P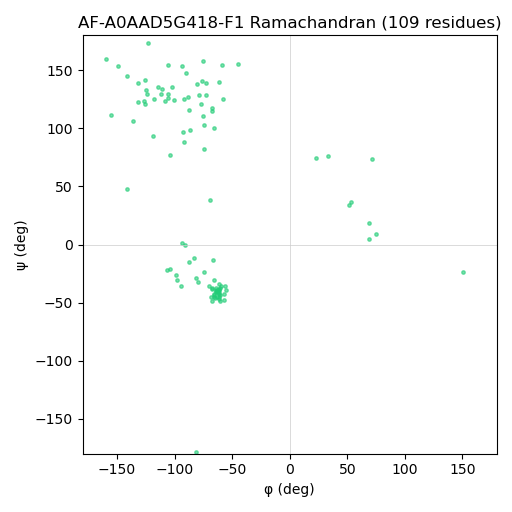rotein AF-A0AAD5G418-F1 (afdb_monomer)

pLDDT: mean 74.26, std 20.64, range [26.86, 95.12]

Sequence (111 aa):
MDTHRYNQRVAEHQTETRVPELKTGLPIEKQCMLVYSQTLFYEVRKEIQKGLLLCFITKQDEVDGVKVYSVTHLDKRSDVVNEYTIYKSRCNPGELYYGSLEAKCAPQICV

Secondary structure (DSSP, 8-state):
--HHHHHHHHHHHHHHT-PPPPSS--HHHHHHHHHS-HHHHHHHHHHHHHHHHTEEEEEEEEETTEEEEEEEEE-TTS-EEEEEEEEE----TT----B-SS-S--S----

Structure (mmCIF, N/CA/C/O backbone):
data_AF-A0AAD5G418-F1
#
_entry.id   AF-A0AAD5G418-F1
#
loop_
_atom_site.group_PDB
_atom_site.id
_atom_site.type_symbol
_atom_site.label_atom_id
_atom_site.label_alt_id
_atom_site.label_comp_id
_atom_site.label_asym_id
_atom_site.label_entity_id
_atom_site.label_seq_id
_atom_site.pdbx_PDB_ins_code
_atom_site.Cartn_x
_atom_site.Cartn_y
_atom_site.Cartn_z
_atom_site.occupancy
_atom_site.B_iso_or_equiv
_atom_site.auth_seq_id
_atom_site.auth_comp_id
_atom_site.auth_asym_id
_atom_site.auth_atom_id
_atom_site.pdbx_PDB_model_num
ATOM 1 N N . MET A 1 1 ? 18.371 33.863 18.942 1.00 58.03 1 MET A N 1
ATOM 2 C CA . MET A 1 1 ? 18.234 33.759 17.471 1.00 58.03 1 MET A CA 1
ATOM 3 C C . MET A 1 1 ? 18.770 32.424 16.931 1.00 58.03 1 MET A C 1
ATOM 5 O O . MET A 1 1 ? 18.247 31.963 15.928 1.00 58.03 1 MET A O 1
ATOM 9 N N . ASP A 1 2 ? 19.705 31.735 17.605 1.00 68.38 2 ASP A N 1
ATOM 10 C CA . ASP A 1 2 ? 20.303 30.477 17.095 1.00 68.38 2 ASP A CA 1
ATOM 11 C C . ASP A 1 2 ? 19.571 29.167 17.438 1.00 68.38 2 ASP A C 1
ATOM 13 O O . ASP A 1 2 ? 19.811 28.141 16.799 1.00 68.38 2 ASP A O 1
ATOM 17 N N . THR A 1 3 ? 18.642 29.176 18.397 1.00 76.12 3 THR A N 1
ATOM 18 C CA . THR A 1 3 ? 17.903 27.971 18.819 1.00 76.12 3 THR A CA 1
ATOM 19 C C . THR A 1 3 ? 17.055 27.383 17.689 1.00 76.12 3 THR A C 1
ATOM 21 O O . THR A 1 3 ? 17.040 26.171 17.499 1.00 76.12 3 THR A O 1
ATOM 24 N N . HIS A 1 4 ? 16.408 28.227 16.878 1.00 78.81 4 HIS A N 1
ATOM 25 C CA . HIS A 1 4 ? 15.622 27.767 15.726 1.00 78.81 4 HIS A CA 1
ATOM 26 C C . HIS A 1 4 ? 16.502 27.076 14.676 1.00 78.81 4 HIS A C 1
ATOM 28 O O . HIS A 1 4 ? 16.118 26.047 14.130 1.00 78.81 4 HIS A O 1
ATOM 34 N N . ARG A 1 5 ? 17.723 27.587 14.467 1.00 79.19 5 ARG A N 1
ATOM 35 C CA . ARG A 1 5 ? 18.720 27.017 13.548 1.00 79.19 5 ARG A CA 1
ATOM 36 C C . ARG A 1 5 ? 19.300 25.695 14.044 1.00 79.19 5 ARG A C 1
ATOM 38 O O . ARG A 1 5 ? 19.620 24.820 13.246 1.00 79.19 5 ARG A O 1
ATOM 45 N N . TYR A 1 6 ? 19.479 25.548 15.353 1.00 86.25 6 TYR A N 1
ATOM 46 C CA . TYR A 1 6 ? 19.877 24.276 15.953 1.00 86.25 6 TYR A CA 1
ATOM 47 C C . TYR A 1 6 ? 18.764 23.230 15.817 1.00 86.25 6 TYR A C 1
ATOM 49 O O . TYR A 1 6 ? 19.017 22.142 15.308 1.00 86.25 6 TYR A O 1
ATOM 57 N N . ASN A 1 7 ? 17.527 23.592 16.164 1.00 83.31 7 ASN A N 1
ATOM 58 C CA . ASN A 1 7 ? 16.381 22.685 16.092 1.00 83.31 7 ASN A CA 1
ATOM 59 C C . ASN A 1 7 ? 16.090 22.222 14.659 1.00 83.31 7 ASN A C 1
ATOM 61 O O . ASN A 1 7 ? 15.808 21.046 14.450 1.00 83.31 7 ASN A O 1
ATOM 65 N N . GLN A 1 8 ? 16.214 23.119 13.675 1.00 79.00 8 GLN A N 1
ATOM 66 C CA . GLN A 1 8 ? 16.065 22.763 12.265 1.00 79.00 8 GLN A CA 1
ATOM 67 C C . GLN A 1 8 ? 17.119 21.737 11.827 1.00 79.00 8 GLN A C 1
ATOM 69 O O . GLN A 1 8 ? 16.758 20.710 11.265 1.00 79.00 8 GLN A O 1
ATOM 74 N N . ARG A 1 9 ? 18.399 21.948 12.170 1.00 78.56 9 ARG A N 1
ATOM 75 C CA . ARG A 1 9 ? 19.476 20.993 11.852 1.00 78.56 9 ARG A CA 1
ATOM 76 C C . ARG A 1 9 ? 19.266 19.626 12.499 1.00 78.56 9 ARG A C 1
ATOM 78 O O . ARG A 1 9 ? 19.542 18.609 11.876 1.00 78.56 9 ARG A O 1
ATOM 85 N N . VAL A 1 10 ? 18.786 19.591 13.743 1.00 76.12 10 VAL A N 1
ATOM 86 C CA . VAL A 1 10 ? 18.481 18.331 14.440 1.00 76.12 10 VAL A CA 1
ATOM 87 C C . VAL A 1 10 ? 17.327 17.596 13.752 1.00 76.12 10 VAL A C 1
ATOM 89 O O . VAL A 1 10 ? 17.428 16.391 13.537 1.00 76.12 10 VAL A O 1
ATOM 92 N N . ALA A 1 11 ? 16.266 18.306 13.361 1.00 69.94 11 ALA A N 1
ATOM 93 C CA . ALA A 1 11 ? 15.130 17.722 12.650 1.00 69.94 11 ALA A CA 1
ATOM 94 C C . ALA A 1 11 ? 15.508 17.216 11.245 1.00 69.94 11 ALA A C 1
ATOM 96 O O . ALA A 1 11 ? 15.115 16.114 10.860 1.00 69.94 11 ALA A O 1
ATOM 97 N N . GLU A 1 12 ? 16.306 17.982 10.498 1.00 67.44 12 GLU A N 1
ATOM 98 C CA . GLU A 1 12 ? 16.845 17.574 9.196 1.00 67.44 12 GLU A CA 1
ATOM 99 C C . GLU A 1 12 ? 17.711 16.315 9.343 1.00 67.44 12 GLU A C 1
ATOM 101 O O . GLU A 1 12 ? 17.454 15.320 8.669 1.00 67.44 12 GLU A O 1
ATOM 106 N N . HIS A 1 13 ? 18.635 16.295 10.312 1.00 67.12 13 HIS A N 1
ATOM 107 C CA . HIS A 1 13 ? 19.502 15.144 10.574 1.00 67.12 13 HIS A CA 1
ATOM 108 C C . HIS A 1 13 ? 18.721 13.876 10.950 1.00 67.12 13 HIS A C 1
ATOM 110 O O . HIS A 1 13 ? 19.022 12.797 10.441 1.00 67.12 13 HIS A O 1
ATOM 116 N N . GLN A 1 14 ? 17.699 14.000 11.805 1.00 60.50 14 GLN A N 1
ATOM 117 C CA . GLN A 1 14 ? 16.825 12.887 12.204 1.00 60.50 14 GLN A CA 1
ATOM 118 C C . GLN A 1 14 ? 15.986 12.343 11.040 1.00 60.50 14 GLN A C 1
ATOM 120 O O . GLN A 1 14 ? 15.669 11.154 11.015 1.00 60.50 14 GLN A O 1
ATOM 125 N N . THR A 1 15 ? 15.633 13.195 10.077 1.00 61.00 15 THR A N 1
ATOM 126 C CA . THR A 1 15 ? 14.878 12.786 8.883 1.00 61.00 15 THR A CA 1
ATOM 127 C C . THR A 1 15 ? 15.794 12.138 7.839 1.00 61.00 15 THR A C 1
ATOM 129 O O . THR A 1 15 ? 15.386 11.216 7.137 1.00 61.00 15 THR A O 1
ATOM 132 N N . GLU A 1 16 ? 17.054 12.571 7.769 1.00 57.69 16 GLU A N 1
ATOM 133 C CA . GLU A 1 16 ? 18.053 12.102 6.804 1.00 57.69 16 GLU A CA 1
ATOM 134 C C . GLU A 1 16 ? 18.596 10.693 7.122 1.00 57.69 16 GLU A C 1
ATOM 136 O O . GLU A 1 16 ? 19.045 9.979 6.228 1.00 57.69 16 GLU A O 1
ATOM 141 N N . THR A 1 17 ? 18.527 10.235 8.379 1.00 57.44 17 THR A N 1
ATOM 142 C CA . THR A 1 17 ? 19.254 9.022 8.804 1.00 57.44 17 THR A CA 1
ATOM 143 C C . THR A 1 17 ? 18.567 7.688 8.504 1.00 57.44 17 THR A C 1
ATOM 145 O O . THR A 1 17 ? 19.209 6.646 8.640 1.00 57.44 17 THR A O 1
ATOM 148 N N . ARG A 1 18 ? 17.288 7.654 8.103 1.00 65.38 18 ARG A N 1
ATOM 149 C CA . ARG A 1 18 ? 16.560 6.382 7.933 1.00 65.38 18 ARG A CA 1
ATOM 150 C C . ARG A 1 18 ? 16.099 6.167 6.497 1.00 65.38 18 ARG A C 1
ATOM 152 O O . ARG A 1 18 ? 14.998 6.564 6.122 1.00 65.38 18 ARG A O 1
ATOM 159 N N . VAL A 1 19 ? 16.927 5.466 5.719 1.00 74.12 19 VAL A N 1
ATOM 160 C CA . VAL A 1 19 ? 16.554 4.970 4.386 1.00 74.12 19 VAL A CA 1
ATOM 161 C C . VAL A 1 19 ? 15.313 4.071 4.518 1.00 74.12 19 VAL A C 1
ATOM 163 O O . VAL A 1 19 ? 15.328 3.138 5.327 1.00 74.12 19 VAL A O 1
ATOM 166 N N . PRO A 1 20 ? 14.222 4.344 3.777 1.00 77.44 20 PRO A N 1
ATOM 167 C CA . PRO A 1 20 ? 13.045 3.486 3.781 1.00 77.44 20 PRO A CA 1
ATOM 168 C C . PRO A 1 20 ? 13.371 2.075 3.278 1.00 77.44 20 PRO A C 1
ATOM 170 O O . PRO A 1 20 ? 14.104 1.897 2.310 1.00 77.44 20 PRO A O 1
ATOM 173 N N . GLU A 1 21 ? 12.792 1.061 3.911 1.00 83.38 21 GLU A N 1
ATOM 174 C CA . GLU A 1 21 ? 12.914 -0.324 3.451 1.00 83.38 21 GLU A CA 1
ATOM 175 C C . GLU A 1 21 ? 12.083 -0.560 2.176 1.00 83.38 21 GLU A C 1
ATOM 177 O O . GLU A 1 21 ? 10.937 -0.105 2.077 1.00 83.38 21 GLU A O 1
ATOM 182 N N . LEU A 1 22 ? 12.636 -1.311 1.222 1.00 86.00 22 LEU A N 1
ATOM 183 C CA . LEU A 1 22 ? 11.911 -1.797 0.046 1.00 86.00 22 LEU A CA 1
ATOM 184 C C . LEU A 1 22 ? 11.257 -3.144 0.378 1.00 86.00 22 LEU A C 1
ATOM 186 O O . LEU A 1 22 ? 11.944 -4.060 0.822 1.00 86.00 22 LEU A O 1
ATOM 190 N N . LYS A 1 23 ? 9.948 -3.278 0.150 1.00 83.44 23 LYS A N 1
ATOM 191 C CA . LYS A 1 23 ? 9.172 -4.481 0.499 1.00 83.44 23 LYS A CA 1
ATOM 192 C C . LYS A 1 23 ? 8.829 -5.372 -0.694 1.00 83.44 23 LYS A C 1
ATOM 194 O O . LYS A 1 23 ? 8.502 -6.536 -0.499 1.00 83.44 23 LYS A O 1
ATOM 199 N N . THR A 1 24 ? 8.842 -4.841 -1.914 1.00 82.12 24 THR A N 1
ATOM 200 C CA . THR A 1 24 ? 8.347 -5.546 -3.113 1.00 82.12 24 THR A CA 1
ATOM 201 C C . THR A 1 24 ? 9.457 -6.023 -4.040 1.00 82.12 24 THR A C 1
ATOM 203 O O . THR A 1 24 ? 9.236 -6.913 -4.856 1.00 82.12 24 THR A O 1
ATOM 206 N N . GLY A 1 25 ? 10.643 -5.413 -3.951 1.00 86.00 25 GLY A N 1
ATOM 207 C CA . GLY A 1 25 ? 11.754 -5.675 -4.870 1.00 86.00 25 GLY A CA 1
ATOM 208 C C . GLY A 1 25 ? 11.510 -5.171 -6.299 1.00 86.00 25 GLY A C 1
ATOM 209 O O . GLY A 1 25 ? 12.341 -5.401 -7.178 1.00 86.00 25 GLY A O 1
ATOM 210 N N . LEU A 1 26 ? 10.397 -4.473 -6.554 1.00 90.88 26 LEU A N 1
ATOM 211 C CA . LEU A 1 26 ? 10.068 -3.957 -7.876 1.00 90.88 26 LEU A CA 1
ATOM 212 C C . LEU A 1 26 ? 10.912 -2.712 -8.204 1.00 90.88 26 LEU A C 1
ATOM 214 O O . LEU A 1 26 ? 11.068 -1.831 -7.353 1.00 90.88 26 LEU A O 1
ATOM 218 N N . PRO A 1 27 ? 11.392 -2.557 -9.455 1.00 95.12 27 PRO A N 1
ATOM 219 C CA . PRO A 1 27 ? 12.142 -1.368 -9.863 1.00 95.12 27 PRO A CA 1
ATOM 220 C C . PRO A 1 27 ? 11.383 -0.058 -9.622 1.00 95.12 27 PRO A C 1
ATOM 222 O O . PRO A 1 27 ? 11.992 0.937 -9.230 1.00 95.12 27 PRO A O 1
ATOM 225 N N . ILE A 1 28 ? 10.057 -0.068 -9.801 1.00 94.94 28 ILE A N 1
ATOM 226 C CA . ILE A 1 28 ? 9.197 1.096 -9.559 1.00 94.94 28 ILE A CA 1
ATOM 227 C C . ILE A 1 28 ? 9.239 1.548 -8.096 1.00 94.94 28 ILE A C 1
ATOM 229 O O . ILE A 1 28 ? 9.328 2.742 -7.838 1.00 94.94 28 ILE A O 1
ATOM 233 N N . GLU A 1 29 ? 9.286 0.619 -7.137 1.00 92.69 29 GLU A N 1
ATOM 234 C CA . GLU A 1 29 ? 9.386 0.951 -5.713 1.00 92.69 29 GLU A CA 1
ATOM 235 C C . GLU A 1 29 ? 10.704 1.677 -5.417 1.00 92.69 29 GLU A C 1
ATOM 237 O O . GLU A 1 29 ? 10.712 2.726 -4.774 1.00 92.69 29 GLU A O 1
ATOM 242 N N . LYS A 1 30 ? 11.818 1.175 -5.967 1.00 92.56 30 LYS A N 1
ATOM 243 C CA . LYS A 1 30 ? 13.132 1.817 -5.831 1.00 92.56 30 LYS A CA 1
ATOM 244 C C . LYS A 1 30 ? 13.145 3.222 -6.434 1.00 92.56 30 LYS A C 1
ATOM 246 O O . LYS A 1 30 ? 13.738 4.122 -5.850 1.00 92.56 30 LYS A O 1
ATOM 251 N N . GLN A 1 31 ? 12.512 3.418 -7.590 1.00 94.88 31 GLN A N 1
ATOM 252 C CA . GLN A 1 31 ? 12.412 4.743 -8.211 1.00 94.88 31 GLN A CA 1
ATOM 253 C C . GLN A 1 31 ? 11.562 5.700 -7.365 1.00 94.88 31 GLN A C 1
ATOM 255 O O . GLN A 1 31 ? 11.992 6.819 -7.099 1.00 94.88 31 GLN A O 1
ATOM 260 N N . CYS A 1 32 ? 10.406 5.254 -6.870 1.00 93.06 32 CYS A N 1
ATOM 261 C CA . CYS A 1 32 ? 9.544 6.059 -6.005 1.00 93.06 32 CYS A CA 1
ATOM 262 C C . CYS A 1 32 ? 10.248 6.484 -4.708 1.00 93.06 32 CYS A C 1
ATOM 264 O O . CYS A 1 32 ? 10.069 7.617 -4.273 1.00 93.06 32 CYS A O 1
ATOM 266 N N . MET A 1 33 ? 11.078 5.617 -4.119 1.00 91.50 33 MET A N 1
ATOM 267 C CA . MET A 1 33 ? 11.869 5.939 -2.924 1.00 91.50 33 MET A CA 1
ATOM 268 C C . MET A 1 33 ? 12.855 7.093 -3.153 1.00 91.50 33 MET A C 1
ATOM 270 O O . MET A 1 33 ? 13.120 7.857 -2.233 1.00 91.50 33 MET A O 1
ATOM 274 N N . LEU A 1 34 ? 13.411 7.208 -4.363 1.00 91.19 34 LEU A N 1
ATOM 275 C CA . LEU A 1 34 ? 14.397 8.240 -4.701 1.00 91.19 34 LEU A CA 1
ATOM 276 C C . LEU A 1 34 ? 13.755 9.591 -5.038 1.00 91.19 34 LEU A C 1
ATOM 278 O O . LEU A 1 34 ? 14.391 10.626 -4.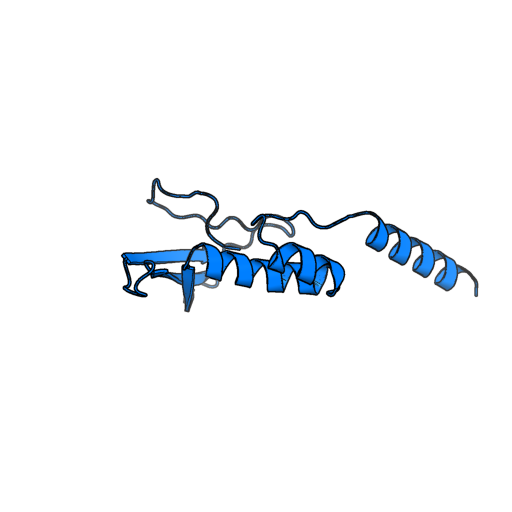860 1.00 91.19 34 LEU A O 1
ATOM 282 N N . VAL A 1 35 ? 12.528 9.579 -5.563 1.00 93.00 35 VAL A N 1
ATOM 283 C CA . VAL A 1 35 ? 11.841 10.783 -6.060 1.00 93.00 35 VAL A CA 1
ATOM 284 C C . VAL A 1 35 ? 10.937 11.408 -4.998 1.00 93.00 35 VAL A C 1
ATOM 286 O O . VAL A 1 35 ? 10.803 12.630 -4.946 1.00 93.00 35 VAL A O 1
ATOM 289 N N . TYR A 1 36 ? 10.294 10.594 -4.160 1.00 91.00 36 TYR A N 1
ATOM 290 C CA . TYR A 1 36 ? 9.324 11.080 -3.184 1.00 91.00 36 TYR A CA 1
ATOM 291 C C . TYR A 1 36 ? 9.941 11.351 -1.815 1.00 91.00 36 TYR A C 1
ATOM 293 O O . TYR A 1 36 ? 10.909 10.718 -1.400 1.00 91.00 36 TYR A O 1
ATOM 301 N N . SER A 1 37 ? 9.311 12.261 -1.064 1.00 88.94 37 SER A N 1
ATOM 302 C CA . SER A 1 37 ? 9.555 12.357 0.374 1.00 88.94 37 SER A CA 1
ATOM 303 C C . SER A 1 37 ? 9.207 11.030 1.051 1.00 88.94 37 SER A C 1
ATOM 305 O O . SER A 1 37 ? 8.354 10.278 0.577 1.00 88.94 37 SER A O 1
ATOM 307 N N . GLN A 1 38 ? 9.823 10.749 2.199 1.00 84.75 38 GLN A N 1
ATOM 308 C CA . GLN A 1 38 ? 9.609 9.490 2.916 1.00 84.75 38 GLN A CA 1
ATOM 309 C C . GLN A 1 38 ? 8.125 9.215 3.226 1.00 84.75 38 GLN A C 1
ATOM 311 O O . GLN A 1 38 ? 7.666 8.082 3.096 1.00 84.75 38 GLN A O 1
ATOM 316 N N . THR A 1 39 ? 7.356 10.245 3.590 1.00 84.88 39 THR A N 1
ATOM 317 C CA . THR A 1 39 ? 5.917 10.119 3.869 1.00 84.88 39 THR A CA 1
ATOM 318 C C . THR A 1 39 ? 5.120 9.734 2.625 1.00 84.88 39 THR A C 1
ATOM 320 O O . THR A 1 39 ? 4.315 8.807 2.681 1.00 84.88 39 THR A O 1
ATOM 323 N N . LEU A 1 40 ? 5.377 10.390 1.490 1.00 88.31 40 LEU A N 1
ATOM 324 C CA . LEU A 1 40 ? 4.724 10.070 0.220 1.00 88.31 40 LEU A CA 1
ATOM 325 C C . LEU A 1 40 ? 5.153 8.702 -0.307 1.00 88.31 40 LEU A C 1
ATOM 327 O O . LEU A 1 40 ? 4.315 7.950 -0.800 1.00 88.31 40 LEU A O 1
ATOM 331 N N . PHE A 1 41 ? 6.429 8.345 -0.151 1.00 88.75 41 PHE A N 1
ATOM 332 C CA . PHE A 1 41 ? 6.928 7.027 -0.519 1.00 88.75 41 PHE A CA 1
ATOM 333 C C . PHE A 1 41 ? 6.156 5.917 0.200 1.00 88.75 41 PHE A C 1
ATOM 335 O O . PHE A 1 41 ? 5.778 4.937 -0.437 1.00 88.75 41 PHE A O 1
ATOM 342 N N . TYR A 1 42 ? 5.866 6.069 1.496 1.00 83.62 42 TYR A N 1
ATOM 343 C CA . TY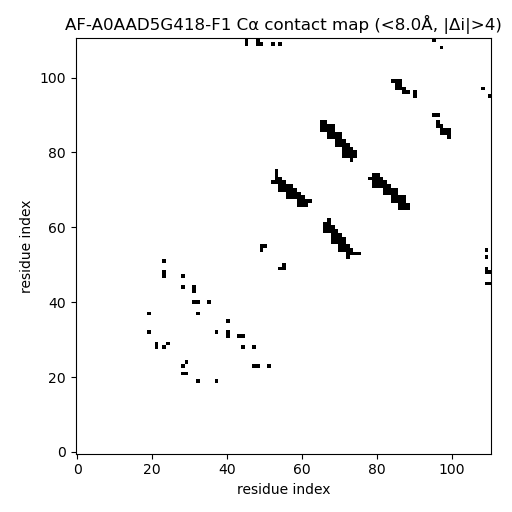R A 1 42 ? 5.095 5.064 2.225 1.00 83.62 42 TYR A CA 1
ATOM 344 C C . TYR A 1 42 ? 3.666 4.904 1.709 1.00 83.62 42 TYR A C 1
ATOM 346 O O . TYR A 1 42 ? 3.199 3.771 1.631 1.00 83.62 42 TYR A O 1
ATOM 354 N N . GLU A 1 43 ? 2.987 5.987 1.333 1.00 86.44 43 GLU A N 1
ATOM 355 C CA . GLU A 1 43 ? 1.647 5.893 0.741 1.00 86.44 43 GLU A CA 1
ATOM 356 C C . GLU A 1 43 ? 1.689 5.246 -0.648 1.00 86.44 43 GLU A C 1
ATOM 358 O O . GLU A 1 43 ? 0.942 4.309 -0.917 1.00 86.44 43 GLU A O 1
ATOM 363 N N . VAL A 1 44 ? 2.629 5.656 -1.503 1.00 89.75 44 VAL A N 1
ATOM 364 C CA . VAL A 1 44 ? 2.794 5.074 -2.844 1.00 89.75 44 VAL A CA 1
ATOM 365 C C . VAL A 1 44 ? 3.170 3.593 -2.770 1.00 89.75 44 VAL A C 1
ATOM 367 O O . VAL A 1 44 ? 2.650 2.781 -3.533 1.00 89.75 44 VAL A O 1
ATOM 370 N N . ARG A 1 45 ? 4.032 3.206 -1.824 1.00 88.56 45 ARG A N 1
ATOM 371 C CA . ARG A 1 45 ? 4.438 1.809 -1.626 1.00 88.56 45 ARG A CA 1
ATOM 372 C C . ARG A 1 45 ? 3.246 0.903 -1.311 1.00 88.56 45 ARG A C 1
ATOM 374 O O . ARG A 1 45 ? 3.227 -0.225 -1.797 1.00 88.56 45 ARG A O 1
ATOM 381 N N . LYS A 1 46 ? 2.243 1.382 -0.565 1.00 85.19 46 LYS A N 1
ATOM 382 C CA . LYS A 1 46 ? 1.009 0.616 -0.310 1.00 85.19 46 LYS A CA 1
ATOM 383 C C . LYS A 1 46 ? 0.265 0.317 -1.607 1.00 85.19 46 LYS A C 1
ATOM 385 O O . LYS A 1 46 ? -0.178 -0.808 -1.805 1.00 85.19 46 LYS A O 1
ATOM 390 N N . GLU A 1 47 ? 0.164 1.292 -2.510 1.00 88.56 47 GLU A N 1
ATOM 391 C CA . GLU A 1 47 ? -0.489 1.100 -3.811 1.00 88.56 47 GLU A CA 1
ATOM 392 C C . GLU A 1 47 ? 0.303 0.150 -4.721 1.00 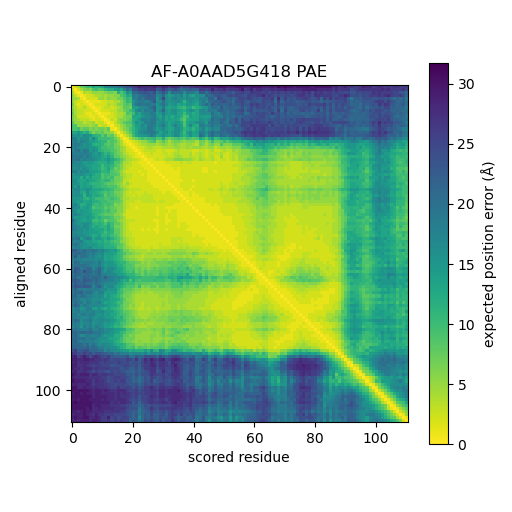88.56 47 GLU A C 1
ATOM 394 O O . GLU A 1 47 ? -0.281 -0.705 -5.385 1.00 88.56 47 GLU A O 1
ATOM 399 N N . ILE A 1 48 ? 1.640 0.214 -4.688 1.00 90.44 48 ILE A N 1
ATOM 400 C CA . ILE A 1 48 ? 2.499 -0.751 -5.393 1.00 90.44 48 ILE A CA 1
ATOM 401 C C . ILE A 1 48 ? 2.262 -2.172 -4.862 1.00 90.44 48 ILE A C 1
ATOM 403 O O . ILE A 1 48 ? 2.113 -3.108 -5.647 1.00 90.44 48 ILE A O 1
ATOM 407 N N . GLN A 1 49 ? 2.198 -2.344 -3.539 1.00 86.75 49 GLN A N 1
ATOM 408 C CA . GLN A 1 49 ? 1.921 -3.641 -2.916 1.00 86.75 49 GLN A CA 1
ATOM 409 C C . GLN A 1 49 ? 0.536 -4.174 -3.285 1.00 86.75 49 GLN A C 1
ATOM 411 O O . GLN A 1 49 ? 0.415 -5.355 -3.605 1.00 86.75 49 GLN A O 1
ATOM 416 N N . LYS A 1 50 ? -0.482 -3.308 -3.301 1.00 85.06 50 LYS A N 1
ATOM 417 C CA . LYS A 1 50 ? -1.833 -3.656 -3.755 1.00 85.06 50 LYS A CA 1
ATOM 418 C C . LYS A 1 50 ? -1.843 -4.180 -5.185 1.00 85.06 50 LYS A C 1
ATOM 420 O O . LYS A 1 50 ? -2.400 -5.242 -5.443 1.00 85.06 50 LYS A O 1
ATOM 425 N N . GLY A 1 51 ? -1.159 -3.481 -6.093 1.00 87.81 51 GLY A N 1
ATOM 426 C CA . GLY A 1 51 ? -1.018 -3.908 -7.484 1.00 87.81 51 GLY A CA 1
ATOM 427 C C . GLY A 1 51 ? -0.251 -5.225 -7.635 1.00 87.81 51 GLY A C 1
ATOM 428 O O . GLY A 1 51 ? -0.662 -6.085 -8.407 1.00 87.81 51 GLY A O 1
ATOM 429 N N . LEU A 1 52 ? 0.828 -5.417 -6.868 1.00 88.50 52 LEU A N 1
ATOM 430 C CA . LEU A 1 52 ? 1.615 -6.654 -6.889 1.00 88.50 52 LEU A CA 1
ATOM 431 C C . LEU A 1 52 ? 0.810 -7.868 -6.403 1.00 88.50 52 LEU A C 1
ATOM 433 O O . LEU A 1 52 ? 0.944 -8.957 -6.957 1.00 88.50 52 LEU A O 1
ATOM 437 N N . LEU A 1 53 ? -0.003 -7.676 -5.364 1.00 87.12 53 LEU A N 1
ATOM 438 C CA . LEU A 1 53 ? -0.810 -8.726 -4.741 1.00 87.12 53 LEU A CA 1
ATOM 439 C C . LEU A 1 53 ? -2.214 -8.847 -5.347 1.00 87.12 53 LEU A C 1
ATOM 441 O O . LEU A 1 53 ? -2.981 -9.691 -4.899 1.00 87.12 53 LEU A O 1
ATOM 445 N N . LEU A 1 54 ? -2.555 -8.011 -6.335 1.00 87.62 54 LEU A N 1
ATOM 446 C CA . LEU A 1 54 ? -3.884 -7.945 -6.952 1.00 87.62 54 LEU A CA 1
ATOM 447 C C . LEU A 1 54 ? -5.012 -7.797 -5.905 1.00 87.62 54 LEU A C 1
ATOM 449 O O . LEU A 1 54 ? -6.108 -8.327 -6.076 1.00 87.62 54 LEU A O 1
ATOM 453 N N . CYS A 1 55 ? -4.730 -7.081 -4.809 1.00 86.19 55 CYS A N 1
ATOM 454 C CA . CYS A 1 55 ? -5.627 -6.845 -3.674 1.00 86.19 55 CYS A CA 1
ATOM 455 C C . CYS A 1 55 ? -6.055 -5.366 -3.656 1.00 86.19 55 CYS A C 1
ATOM 457 O O . CYS A 1 55 ? -5.213 -4.476 -3.769 1.00 86.19 55 CYS A O 1
ATOM 459 N N . PHE A 1 56 ? -7.339 -5.056 -3.467 1.00 83.69 56 PHE A N 1
ATOM 460 C CA . PHE A 1 56 ? -7.785 -3.668 -3.278 1.00 83.69 56 PHE A CA 1
ATOM 461 C C . PHE A 1 56 ? -9.012 -3.558 -2.377 1.00 83.69 56 PHE A C 1
ATOM 463 O O . PHE A 1 56 ? -9.808 -4.483 -2.253 1.00 83.69 56 PHE A O 1
ATOM 470 N N . ILE A 1 57 ? -9.150 -2.405 -1.723 1.00 86.44 57 ILE A N 1
ATOM 471 C CA . ILE A 1 57 ? -10.299 -2.102 -0.868 1.00 86.44 57 ILE A CA 1
ATOM 472 C C . ILE A 1 57 ? -11.482 -1.752 -1.771 1.00 86.44 57 ILE A C 1
ATOM 474 O O . ILE A 1 57 ? -11.405 -0.795 -2.539 1.00 86.44 57 ILE A O 1
ATOM 478 N N . THR A 1 58 ? -12.573 -2.501 -1.656 1.00 89.38 58 THR A N 1
ATOM 479 C CA . THR A 1 58 ? -13.826 -2.271 -2.389 1.00 89.38 58 THR A CA 1
ATOM 480 C C . THR A 1 58 ? -14.853 -1.514 -1.573 1.00 89.38 58 THR A C 1
ATOM 482 O O . THR A 1 58 ? -15.643 -0.754 -2.132 1.00 89.38 58 THR A O 1
ATOM 485 N N . LYS A 1 59 ? -14.833 -1.681 -0.249 1.00 88.25 59 LYS A N 1
ATOM 486 C CA . LYS A 1 59 ? -15.767 -1.005 0.649 1.00 88.25 59 LYS A CA 1
ATOM 487 C C . LYS A 1 59 ? -15.080 -0.574 1.933 1.00 88.25 59 LYS A C 1
ATOM 489 O O . LYS A 1 59 ? -14.213 -1.274 2.454 1.00 88.25 59 LYS A O 1
ATOM 494 N N . GLN A 1 60 ? -15.502 0.573 2.446 1.00 89.06 60 GLN A N 1
ATOM 495 C CA . GLN A 1 60 ? -15.160 1.040 3.778 1.00 89.06 60 GLN A CA 1
ATOM 496 C C . GLN A 1 60 ? -16.453 1.375 4.518 1.00 89.06 60 GLN A C 1
ATOM 498 O O . GLN A 1 60 ? -17.217 2.223 4.065 1.00 89.06 60 GLN A O 1
ATOM 503 N N . ASP A 1 61 ? -16.647 0.743 5.667 1.00 89.31 61 ASP A N 1
ATOM 504 C CA . ASP A 1 61 ? -17.755 0.974 6.584 1.00 89.31 61 ASP A CA 1
ATOM 505 C C . ASP A 1 61 ? -17.230 1.350 7.976 1.00 89.31 61 ASP A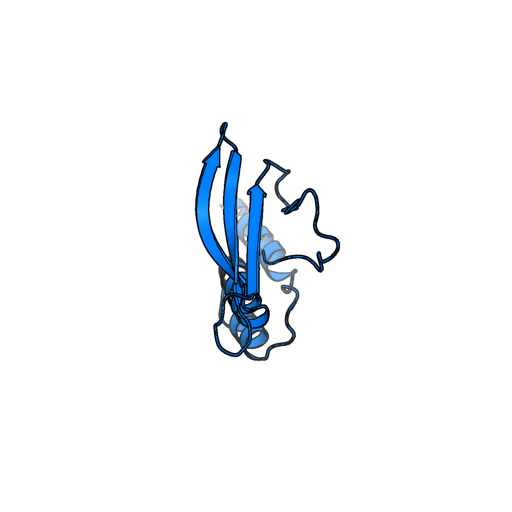 C 1
ATOM 507 O O . ASP A 1 61 ? -16.030 1.290 8.270 1.00 89.31 61 ASP A O 1
ATOM 511 N N . GLU A 1 62 ? -18.153 1.718 8.856 1.00 88.00 62 GLU A N 1
ATOM 512 C CA . GLU A 1 62 ? -17.904 1.893 10.280 1.00 88.00 62 GLU A CA 1
ATOM 513 C C . GLU A 1 62 ? -18.990 1.154 11.061 1.00 88.00 62 GLU A C 1
ATOM 515 O O . GLU A 1 62 ? -20.180 1.394 10.859 1.00 88.00 62 GLU A O 1
ATOM 520 N N . VAL A 1 63 ? -18.576 0.231 11.926 1.00 84.06 63 VAL A N 1
ATOM 521 C CA . VAL A 1 63 ? -19.467 -0.566 12.775 1.00 84.06 63 VAL A CA 1
ATOM 522 C C . VAL A 1 63 ? -18.994 -0.385 14.209 1.00 84.06 63 VAL A C 1
ATOM 524 O O . VAL A 1 63 ? -17.829 -0.640 14.507 1.00 84.06 63 VAL A O 1
ATOM 527 N N . ASP A 1 64 ? -19.865 0.126 15.079 1.00 84.69 64 ASP A N 1
ATOM 528 C CA . ASP A 1 64 ? -19.573 0.379 16.498 1.00 84.69 64 ASP A CA 1
ATOM 529 C C . ASP A 1 64 ? -18.304 1.227 16.743 1.00 84.69 64 ASP A C 1
ATOM 531 O O . ASP A 1 64 ? -17.534 1.001 17.679 1.00 84.69 64 ASP A O 1
ATOM 535 N N . GLY A 1 65 ? -18.053 2.215 15.874 1.00 80.31 65 GLY A N 1
ATOM 536 C CA . GLY A 1 65 ? -16.874 3.089 15.949 1.00 80.31 65 GLY A CA 1
ATOM 537 C C . GLY A 1 65 ? -15.562 2.432 15.495 1.00 80.31 65 GLY A C 1
ATOM 538 O O . GLY A 1 65 ? -14.480 2.998 15.686 1.00 80.31 65 GLY A O 1
ATOM 539 N N . VAL A 1 66 ? -15.634 1.234 14.909 1.00 79.62 66 VAL A N 1
ATOM 540 C CA . VAL A 1 66 ? -14.509 0.507 14.314 1.00 79.62 66 VAL A CA 1
ATOM 541 C C . VAL A 1 66 ? -14.626 0.581 12.797 1.00 79.62 66 VAL A C 1
ATOM 543 O O . VAL A 1 66 ? -15.667 0.264 12.225 1.00 79.62 66 VAL A O 1
ATOM 546 N N . LYS A 1 67 ? -13.541 0.975 12.121 1.00 80.75 67 LYS A N 1
ATOM 547 C CA . LYS A 1 67 ? -13.517 0.983 10.653 1.00 80.75 67 LYS A CA 1
ATOM 548 C C . LYS A 1 67 ? -13.435 -0.446 10.135 1.00 80.75 67 LYS A C 1
ATOM 550 O O . LYS A 1 67 ? -12.539 -1.191 10.534 1.00 80.75 67 LYS A O 1
ATOM 555 N N . VAL A 1 68 ? -14.333 -0.796 9.227 1.00 84.44 68 VAL A N 1
ATOM 556 C CA . VAL A 1 68 ? -14.405 -2.108 8.586 1.00 84.44 68 VAL A CA 1
ATOM 557 C C . VAL A 1 68 ? -14.103 -1.937 7.104 1.00 84.44 68 VAL A C 1
ATOM 559 O O . VAL A 1 68 ? -14.583 -1.000 6.472 1.00 84.44 68 VAL A O 1
ATOM 562 N N . TYR A 1 69 ? -13.282 -2.820 6.553 1.00 84.19 69 TYR A N 1
ATOM 563 C CA . TYR A 1 69 ? -12.846 -2.775 5.164 1.00 84.19 69 TYR A CA 1
ATOM 564 C C . TYR A 1 69 ? -13.182 -4.085 4.469 1.00 84.19 69 TYR A C 1
ATOM 566 O O . TYR A 1 69 ? -12.805 -5.148 4.957 1.00 84.19 69 TYR A O 1
ATOM 574 N N . SER A 1 70 ? -13.830 -4.001 3.312 1.00 86.88 70 SER A N 1
ATOM 575 C CA . SER A 1 70 ? -13.938 -5.122 2.381 1.00 86.88 70 SER A CA 1
ATOM 576 C C . SER A 1 70 ? -12.785 -5.038 1.390 1.00 86.88 70 SER A C 1
ATOM 578 O O . SER A 1 70 ? -12.579 -3.996 0.763 1.00 86.88 70 SER A O 1
ATOM 580 N N . VAL A 1 71 ? -12.011 -6.113 1.280 1.00 86.56 71 VAL A N 1
ATOM 581 C CA . VAL A 1 71 ? -10.856 -6.230 0.389 1.00 86.56 71 VAL A CA 1
ATOM 582 C C . VAL A 1 71 ? -11.121 -7.336 -0.613 1.00 86.56 71 VAL A C 1
ATOM 584 O O . VAL A 1 71 ? -11.367 -8.474 -0.230 1.00 86.56 71 VAL A O 1
ATOM 587 N N . THR A 1 72 ? -11.018 -7.006 -1.891 1.00 89.06 72 THR A N 1
ATOM 588 C CA . THR A 1 72 ? -11.194 -7.939 -2.998 1.00 89.06 72 THR A CA 1
ATOM 589 C C . THR A 1 72 ? -9.829 -8.331 -3.548 1.00 89.06 72 THR A C 1
ATOM 591 O O . THR A 1 72 ? -8.954 -7.483 -3.731 1.00 89.06 72 THR A O 1
ATOM 594 N N . HIS A 1 73 ? -9.646 -9.625 -3.794 1.00 89.06 73 HIS A N 1
ATOM 595 C CA . HIS A 1 73 ? -8.459 -10.194 -4.419 1.00 89.06 73 HIS A CA 1
ATOM 596 C C . HIS A 1 73 ? -8.828 -10.737 -5.795 1.00 89.06 73 HIS A C 1
ATOM 598 O O . HIS A 1 73 ? -9.799 -11.488 -5.936 1.00 89.06 73 HIS A O 1
ATOM 604 N N . LEU A 1 74 ? -8.048 -10.338 -6.795 1.00 90.00 74 LEU A N 1
ATOM 605 C CA . LEU A 1 74 ? -8.204 -10.776 -8.173 1.00 90.00 74 LEU A CA 1
ATOM 606 C C . LEU A 1 74 ? -7.118 -11.765 -8.567 1.00 90.00 74 LEU A C 1
ATOM 608 O O . LEU A 1 74 ? -5.998 -11.724 -8.060 1.00 90.00 74 LEU A O 1
ATOM 612 N N . ASP A 1 75 ? -7.423 -12.603 -9.547 1.00 92.00 75 ASP A N 1
ATOM 613 C CA . ASP A 1 75 ? -6.385 -13.297 -10.290 1.00 92.00 75 ASP A CA 1
ATOM 614 C C . ASP A 1 75 ? -5.781 -12.414 -11.398 1.00 92.00 75 ASP A C 1
ATOM 616 O O . ASP A 1 75 ? -6.149 -11.259 -11.626 1.00 92.00 75 ASP A O 1
ATOM 620 N N . LYS A 1 76 ? -4.839 -12.989 -12.151 1.00 91.88 76 LYS A N 1
ATOM 621 C CA . LYS A 1 76 ? -4.180 -12.307 -13.274 1.00 91.88 76 LYS A CA 1
ATOM 622 C C . LYS A 1 76 ? -5.119 -11.998 -14.450 1.00 91.88 76 LYS A C 1
ATOM 624 O O . LYS A 1 76 ? -4.717 -11.257 -15.343 1.00 91.88 76 LYS A O 1
ATOM 629 N N . ARG A 1 77 ? -6.321 -12.577 -14.485 1.00 95.12 77 ARG A N 1
ATOM 630 C CA . ARG A 1 77 ? -7.372 -12.313 -15.480 1.00 95.12 77 ARG A CA 1
ATOM 631 C C . ARG A 1 77 ? -8.352 -11.243 -15.007 1.00 95.12 77 ARG A C 1
ATOM 633 O O . ARG A 1 77 ? -9.233 -10.872 -15.770 1.00 95.12 77 ARG A O 1
ATOM 640 N N . SER A 1 78 ? -8.129 -10.689 -13.812 1.00 89.94 78 SER A N 1
ATOM 641 C CA . SER A 1 78 ? -9.015 -9.732 -13.143 1.00 89.94 78 SER A CA 1
ATOM 642 C C . SER A 1 78 ? -10.345 -10.330 -12.680 1.00 89.94 78 SER A C 1
ATOM 644 O O . SER A 1 78 ? -11.275 -9.584 -12.380 1.00 89.94 78 SER A O 1
ATOM 646 N N . ASP A 1 79 ? -10.420 -11.656 -12.564 1.00 94.00 79 ASP A N 1
ATOM 647 C CA . ASP A 1 79 ? -11.564 -12.333 -11.970 1.00 94.00 79 ASP A CA 1
ATOM 648 C C . ASP A 1 79 ? -11.445 -12.292 -10.443 1.00 94.00 79 ASP A C 1
ATOM 650 O O . ASP A 1 79 ? -10.363 -12.497 -9.882 1.00 94.00 79 ASP A O 1
ATOM 654 N N . VAL A 1 80 ? -12.558 -12.029 -9.752 1.00 92.56 80 VAL A N 1
ATOM 655 C CA . VAL A 1 80 ? -12.596 -12.046 -8.284 1.00 92.56 80 VAL A CA 1
ATOM 656 C C . VAL A 1 80 ? -12.403 -13.476 -7.802 1.00 92.56 80 VAL A C 1
ATOM 658 O O . VAL A 1 80 ? -13.252 -14.337 -8.027 1.00 92.56 80 VAL A O 1
ATOM 661 N N . VAL A 1 81 ? -11.291 -13.721 -7.109 1.00 92.69 81 VAL A N 1
ATOM 662 C CA . VAL A 1 81 ? -10.996 -15.031 -6.516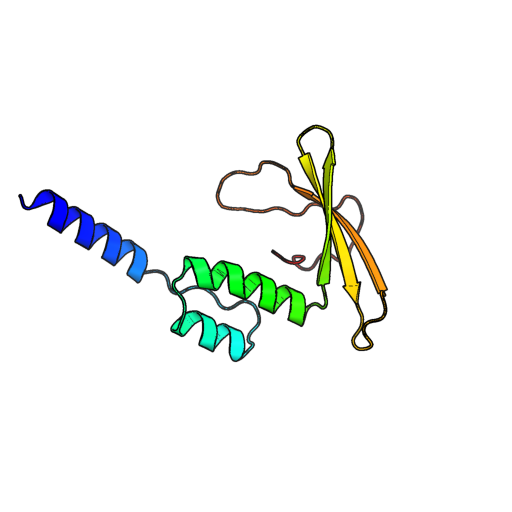 1.00 92.69 81 VAL A CA 1
ATOM 663 C C . VAL A 1 81 ? -11.335 -15.094 -5.040 1.00 92.69 81 VAL A C 1
ATOM 665 O O . VAL A 1 81 ? -11.582 -16.185 -4.529 1.00 92.69 81 VAL A O 1
ATOM 668 N N . ASN A 1 82 ? -11.321 -13.958 -4.338 1.00 88.19 82 ASN A N 1
ATOM 669 C CA . ASN A 1 82 ? -11.687 -13.925 -2.930 1.00 88.19 82 ASN A CA 1
ATOM 670 C C . ASN A 1 82 ? -12.085 -12.530 -2.440 1.00 88.19 82 ASN A C 1
ATOM 672 O O . ASN A 1 82 ? -11.666 -11.516 -3.004 1.00 88.19 82 ASN A O 1
ATOM 676 N N . GLU A 1 83 ? -12.816 -12.499 -1.328 1.00 88.88 83 GLU A N 1
ATOM 677 C CA . GLU A 1 83 ? -13.166 -11.288 -0.592 1.00 88.88 83 GLU A CA 1
ATOM 678 C C . GLU A 1 83 ? -12.885 -11.469 0.902 1.00 88.88 83 GLU A C 1
ATOM 680 O O . GLU A 1 83 ? -13.147 -12.520 1.486 1.00 88.88 83 GLU A O 1
ATOM 685 N N . TYR A 1 84 ? -12.344 -10.428 1.527 1.00 83.62 84 TYR A N 1
ATOM 686 C CA . TYR A 1 84 ? -11.960 -10.413 2.932 1.00 83.62 84 TYR A CA 1
ATOM 687 C C . TYR A 1 84 ? -12.628 -9.242 3.643 1.00 83.62 84 TYR A C 1
ATOM 689 O O . TYR A 1 84 ? -12.673 -8.136 3.108 1.00 83.62 84 TYR A O 1
ATOM 697 N N . THR A 1 85 ? -13.065 -9.459 4.882 1.00 84.44 85 THR A N 1
ATOM 698 C CA . THR A 1 85 ? -13.548 -8.392 5.767 1.00 84.44 85 THR A CA 1
ATOM 699 C C . THR A 1 85 ? -12.525 -8.164 6.865 1.00 84.44 85 THR A C 1
ATOM 701 O O . THR A 1 85 ? -12.177 -9.091 7.595 1.00 84.44 85 THR A O 1
ATOM 704 N N . ILE A 1 86 ? -12.036 -6.932 6.988 1.00 79.69 86 ILE A N 1
ATOM 705 C CA . ILE A 1 86 ? -10.974 -6.587 7.928 1.00 79.69 86 ILE A CA 1
ATOM 706 C C . ILE A 1 86 ? -11.411 -5.457 8.850 1.00 79.69 86 ILE A C 1
ATOM 708 O O . ILE A 1 86 ? -11.904 -4.423 8.405 1.00 79.69 86 ILE A O 1
ATOM 712 N N . TYR A 1 87 ? -11.175 -5.639 10.146 1.00 78.44 87 TYR A N 1
ATOM 713 C CA . TYR A 1 87 ? -11.495 -4.665 11.183 1.00 78.44 87 TYR A CA 1
ATOM 714 C C . TYR A 1 87 ? -10.234 -3.901 11.575 1.00 78.44 87 TYR A C 1
ATOM 716 O O . TYR A 1 87 ? -9.234 -4.491 11.983 1.00 78.44 87 TYR A O 1
ATOM 724 N N . LYS A 1 88 ? -10.276 -2.573 11.483 1.00 70.38 88 LYS A N 1
ATOM 725 C CA . LYS A 1 88 ? -9.190 -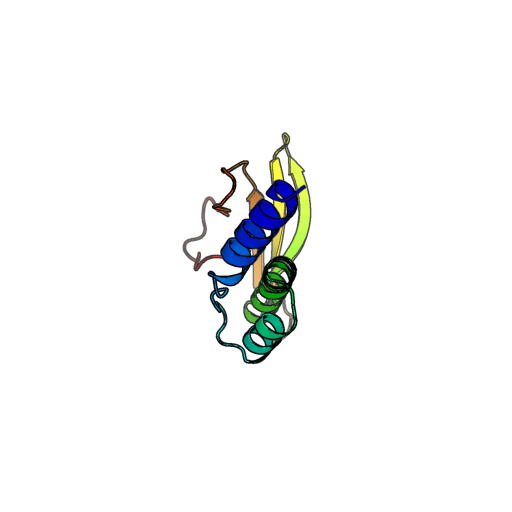1.702 11.930 1.00 70.38 88 LYS A CA 1
ATOM 726 C C . LYS A 1 88 ? -9.445 -1.269 13.368 1.00 70.38 88 LYS A C 1
ATOM 728 O O . LYS A 1 88 ? -10.167 -0.302 13.615 1.00 70.38 88 LYS A O 1
ATOM 733 N N . SER A 1 89 ? -8.833 -1.971 14.318 1.00 62.38 89 SER A N 1
ATOM 734 C CA . SER A 1 89 ? -8.817 -1.546 15.718 1.00 62.38 89 SER A CA 1
ATOM 735 C C . SER A 1 89 ? -7.834 -0.384 15.939 1.00 62.38 89 SER A C 1
ATOM 737 O O . SER A 1 89 ? -6.909 -0.149 15.155 1.00 62.38 89 SER A O 1
ATOM 739 N N . ARG A 1 90 ? -8.042 0.384 17.017 1.00 48.84 90 ARG A N 1
ATOM 740 C CA . ARG A 1 90 ? -7.101 1.417 17.475 1.00 48.84 90 ARG A CA 1
ATOM 741 C C . ARG A 1 90 ? -5.892 0.745 18.143 1.00 48.84 90 ARG A C 1
ATOM 743 O O . ARG A 1 90 ? -5.857 0.646 19.363 1.00 48.84 90 ARG A O 1
ATOM 750 N N . CYS A 1 91 ? -4.917 0.278 17.364 1.00 39.78 91 CYS A N 1
ATOM 751 C CA . CYS A 1 91 ? -3.586 -0.047 17.893 1.00 39.78 91 CYS A CA 1
ATOM 752 C C . CYS A 1 91 ? -2.665 1.183 17.823 1.00 39.78 91 CYS A C 1
ATOM 754 O O . CYS A 1 91 ? -2.814 2.032 16.943 1.00 39.78 91 CYS A O 1
ATOM 756 N N . ASN A 1 92 ? -1.757 1.281 18.799 1.00 34.31 92 ASN A N 1
ATOM 757 C CA . ASN A 1 92 ? -0.787 2.362 19.024 1.00 34.31 92 ASN A CA 1
ATOM 758 C C . ASN A 1 92 ? -0.048 2.829 17.748 1.00 34.31 92 ASN A C 1
ATOM 760 O O . ASN A 1 92 ? 0.106 2.053 16.801 1.00 34.31 92 ASN A O 1
ATOM 764 N N . PRO A 1 93 ? 0.451 4.084 17.711 1.00 35.59 93 PRO A N 1
ATOM 765 C CA . PRO A 1 93 ? 1.101 4.646 16.530 1.00 35.59 93 PRO A CA 1
ATOM 766 C C . PRO A 1 93 ? 2.407 3.898 16.234 1.00 35.59 93 PRO A C 1
ATOM 768 O O . PRO A 1 93 ? 3.426 4.131 16.877 1.00 35.59 93 PRO A O 1
ATOM 771 N N . GLY A 1 94 ? 2.368 2.982 15.267 1.00 39.91 94 GLY A N 1
ATOM 772 C CA . GLY A 1 94 ? 3.552 2.258 14.801 1.00 39.91 94 GLY A CA 1
ATOM 773 C C . GLY A 1 94 ? 3.290 0.854 14.265 1.00 39.91 94 GLY A C 1
ATOM 774 O O . GLY A 1 94 ? 4.068 0.393 13.437 1.00 39.91 94 GLY A O 1
ATOM 775 N N . GLU A 1 95 ? 2.194 0.198 14.656 1.00 32.31 95 GLU A N 1
ATOM 776 C CA . GLU A 1 95 ? 1.897 -1.170 14.211 1.00 32.31 95 GLU A CA 1
ATOM 777 C C . GLU A 1 95 ? 0.420 -1.308 13.819 1.00 32.31 95 GLU A C 1
ATOM 779 O O . GLU A 1 95 ? -0.484 -1.310 14.656 1.00 32.31 95 GLU A O 1
ATOM 784 N N . LEU A 1 96 ? 0.167 -1.389 12.510 1.00 39.59 96 LEU A N 1
ATOM 785 C CA . LEU A 1 96 ? -1.154 -1.673 11.956 1.00 39.59 96 LEU A CA 1
ATOM 786 C C . LEU A 1 96 ? -1.330 -3.195 11.880 1.00 39.59 96 LEU A C 1
ATOM 788 O O . LEU A 1 96 ? -0.845 -3.831 10.948 1.00 39.59 96 LEU A O 1
ATOM 792 N N . TYR A 1 97 ? -2.011 -3.787 12.861 1.00 38.97 97 TYR A N 1
ATOM 793 C CA . TYR A 1 97 ? -2.403 -5.197 12.801 1.00 38.97 97 TYR A CA 1
ATOM 794 C C . TYR A 1 97 ? -3.757 -5.338 12.093 1.00 38.97 97 TYR A C 1
ATOM 796 O O . TYR A 1 97 ? -4.782 -4.872 12.589 1.00 38.97 97 TYR A O 1
ATOM 804 N N . TYR A 1 98 ? -3.756 -6.005 10.938 1.00 49.19 98 TYR A N 1
ATOM 805 C CA . TYR A 1 98 ? -4.949 -6.421 10.195 1.00 49.19 98 TYR A CA 1
ATOM 806 C C . TYR A 1 98 ? -5.318 -7.843 10.646 1.00 49.19 98 TYR A C 1
ATOM 808 O O . TYR A 1 98 ? -4.815 -8.827 10.108 1.00 49.19 98 TYR A O 1
ATOM 816 N N . GLY A 1 99 ? -6.120 -7.968 11.705 1.00 35.31 99 GLY A N 1
ATOM 817 C CA . GLY A 1 99 ? -6.577 -9.267 12.210 1.00 35.31 99 GLY A CA 1
ATOM 818 C C . GLY A 1 99 ? -7.733 -9.828 11.376 1.00 35.31 99 GLY A C 1
ATOM 819 O O . GLY A 1 99 ? -8.737 -9.148 11.184 1.00 35.31 99 GLY A O 1
ATOM 820 N N . SER A 1 100 ? -7.618 -11.076 10.917 1.00 36.81 100 SER A N 1
ATOM 821 C CA . SER A 1 100 ? -8.766 -11.914 10.541 1.00 36.81 100 SER A CA 1
ATOM 822 C C . SER A 1 100 ? -8.967 -12.970 11.624 1.00 36.81 100 SER A C 1
ATOM 824 O O . SER A 1 100 ? -8.039 -13.723 11.926 1.00 36.81 100 SER A O 1
ATOM 826 N N . LEU A 1 101 ? -10.180 -13.060 12.180 1.00 35.09 101 LEU A N 1
ATOM 827 C CA . LEU A 1 101 ? -10.679 -14.354 12.635 1.00 35.09 101 LEU A CA 1
ATOM 828 C C . LEU A 1 101 ? -10.889 -15.184 11.360 1.00 35.09 101 LEU A C 1
ATOM 830 O O . LEU A 1 101 ? -11.665 -14.798 10.497 1.00 35.09 101 LEU A O 1
ATOM 834 N N . GLU A 1 102 ? -10.147 -16.283 11.255 1.00 31.25 102 GLU A N 1
ATOM 835 C CA . GLU A 1 102 ? -10.298 -17.337 10.243 1.00 31.25 102 GLU A CA 1
ATOM 836 C C . GLU A 1 102 ? -9.890 -17.007 8.794 1.00 31.25 102 GLU A C 1
ATOM 838 O O . GLU A 1 102 ? -10.699 -16.989 7.877 1.00 31.25 102 GLU A O 1
ATOM 843 N N . ALA A 1 103 ? -8.579 -16.921 8.545 1.00 31.20 103 ALA A N 1
ATOM 844 C CA . ALA A 1 103 ? -8.008 -17.424 7.292 1.00 31.20 103 ALA A CA 1
ATOM 845 C C . ALA A 1 103 ? -6.529 -17.779 7.497 1.00 31.20 103 ALA A C 1
ATOM 847 O O . ALA A 1 103 ? -5.679 -16.910 7.675 1.00 31.20 103 ALA A O 1
ATOM 848 N N . LYS A 1 104 ? -6.199 -19.074 7.441 1.00 27.25 104 LYS A N 1
ATOM 849 C CA . LYS A 1 104 ? -4.829 -19.628 7.487 1.00 27.25 104 LYS A CA 1
ATOM 850 C C . LYS A 1 104 ? -4.011 -19.322 6.217 1.00 27.25 104 LYS A C 1
ATOM 852 O O . LYS A 1 104 ? -3.250 -20.156 5.743 1.00 27.25 104 LYS A O 1
ATOM 857 N N . CYS A 1 105 ? -4.166 -18.129 5.656 1.00 26.86 105 CYS A N 1
ATOM 858 C CA . CYS A 1 105 ? -3.472 -17.679 4.457 1.00 26.86 105 CYS A CA 1
ATOM 859 C C . CYS A 1 105 ? -3.094 -16.200 4.596 1.00 26.86 105 CYS A C 1
ATOM 861 O O . CYS A 1 105 ? -3.373 -15.398 3.714 1.00 26.86 105 CY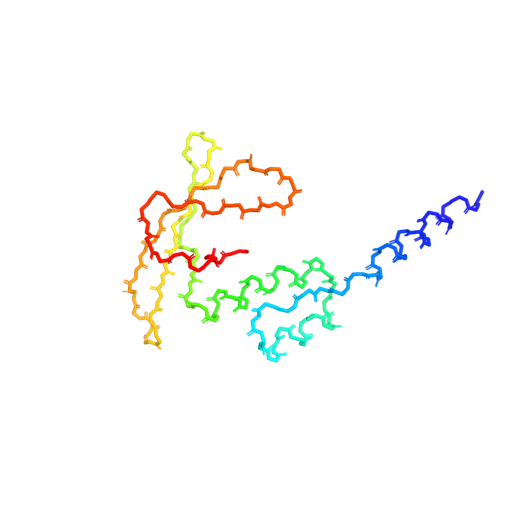S A O 1
ATOM 863 N N . ALA A 1 106 ? -2.500 -15.832 5.734 1.00 33.28 106 ALA A N 1
ATOM 864 C CA . ALA A 1 106 ? -2.052 -14.471 6.007 1.00 33.28 106 ALA A CA 1
ATOM 865 C C . ALA A 1 106 ? -0.523 -14.346 5.863 1.00 33.28 106 ALA A C 1
ATOM 867 O O . ALA A 1 106 ? 0.182 -14.282 6.873 1.00 33.28 106 ALA A O 1
ATOM 868 N N . PRO A 1 107 ? 0.039 -14.277 4.641 1.00 34.00 107 PRO A N 1
ATOM 869 C CA . PRO A 1 107 ? 1.261 -13.519 4.464 1.00 34.00 107 PRO A CA 1
ATOM 870 C C . PRO A 1 107 ? 0.850 -12.044 4.515 1.00 34.00 107 PRO A C 1
ATOM 872 O O . PRO A 1 107 ? 0.235 -11.563 3.575 1.00 34.00 107 PRO A O 1
ATOM 875 N N . GLN A 1 108 ? 1.097 -11.375 5.648 1.00 42.00 108 GLN A N 1
ATOM 876 C CA . GLN A 1 108 ? 1.102 -9.908 5.807 1.00 42.00 108 GLN A CA 1
ATOM 877 C C . GLN A 1 108 ? 0.273 -9.147 4.750 1.00 42.00 108 GLN A C 1
ATOM 879 O O . GLN A 1 108 ? 0.813 -8.584 3.797 1.00 42.00 108 GLN A O 1
ATOM 884 N N . ILE A 1 109 ? -1.054 -9.204 4.876 1.00 40.41 109 ILE A N 1
ATOM 885 C CA . ILE A 1 109 ? -1.971 -8.704 3.849 1.00 40.41 109 ILE A CA 1
ATOM 886 C C . ILE A 1 109 ? -1.996 -7.168 3.890 1.00 40.41 109 ILE A C 1
ATOM 888 O O . ILE A 1 109 ? -2.492 -6.568 4.838 1.00 40.41 109 ILE A O 1
ATOM 892 N N . CYS A 1 110 ? -1.426 -6.580 2.834 1.00 35.03 110 CYS A N 1
ATOM 893 C CA . CYS A 1 110 ? -1.661 -5.257 2.246 1.00 35.03 110 CYS A CA 1
ATOM 894 C C . CYS A 1 110 ? -2.055 -4.092 3.196 1.00 35.03 110 CYS A C 1
ATOM 896 O O . CYS A 1 110 ? -3.211 -3.688 3.122 1.00 35.03 110 CYS A O 1
ATOM 898 N N . VAL A 1 111 ? -1.116 -3.506 3.974 1.00 36.94 111 VAL A N 1
ATOM 899 C CA . VAL A 1 111 ? -0.911 -2.044 4.256 1.00 36.94 111 VAL A CA 1
ATOM 900 C C . VAL A 1 111 ? 0.487 -1.800 4.851 1.00 36.94 111 VAL A C 1
ATOM 902 O O . VAL A 1 111 ? 0.981 -2.651 5.622 1.00 36.94 111 VAL A O 1
#

Solvent-accessible surface area (backbone atoms only — not comparable to full-atom values): 7032 Å² total; per-residue (Å²): 131,62,64,65,60,51,53,49,52,52,52,50,50,67,63,69,71,62,79,80,84,83,89,80,84,46,70,65,58,61,51,41,57,74,74,40,56,74,72,56,28,56,58,53,47,41,53,52,47,22,63,75,64,37,38,47,79,77,43,79,51,73,57,97,92,32,44,32,35,35,33,39,31,35,48,99,84,68,47,80,75,48,77,46,74,37,51,51,68,95,59,65,98,88,54,90,68,79,58,63,91,86,60,103,78,70,76,83,75,83,118

Foldseek 3Di:
DCPVVVVVVVVVVVQPPDQDDQDPPDPVLVVLSVPDRPVVSVVVSLVVLCVVQQKDWPDWDADPNWIKTKIFHADPVRDTPDIDIWTFDPDDPPDGDGDDPDDPDDPPPGD

Mean predicted aligned error: 11.88 Å

Radius of gyration: 18.26 Å; Cα contacts (8 Å, |Δi|>4): 111; chains: 1; bounding box: 40×53×34 Å

Nearest PDB structures (foldseek):
  6mje-assembly2_E  TM=4.749E-01  e=2.074E-01  Nakaseomyces glabratus
  6dei-assembly1_A  TM=5.231E-01  e=5.077E-01  Saccha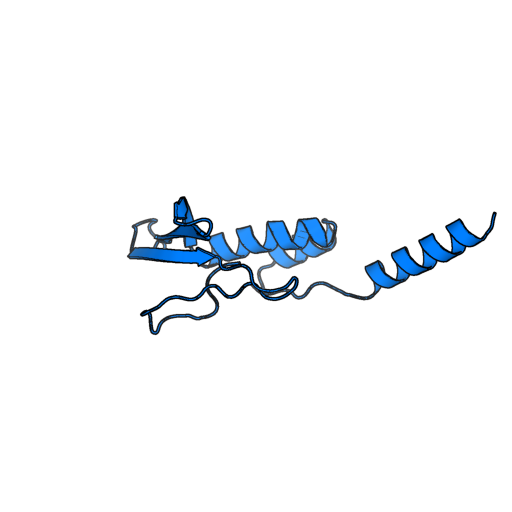romyces cerevisiae S288C
  5v3n-assembly1_A-2  TM=4.695E-01  e=5.077E-01  Saccharomyces cerevisiae S288C
  4kvh-assembly1_A-2  TM=5.407E-01  e=1.945E+00  Halomicrobium mukohataei DSM 12286
  3hty-assembly4_D  TM=5.218E-01  e=3.244E+00  Bacteroides thetaiotaomicron VPI-5482

Organism: Ambrosia artemisiifolia (NCBI:txid4212)